Protein AF-A0A924RWJ8-F1 (afdb_monomer_lite)

Radius of gyration: 17.08 Å; chains: 1; bounding box: 46×30×52 Å

Structure (mmCIF, N/CA/C/O backbone):
data_AF-A0A924RWJ8-F1
#
_entry.id   AF-A0A924RWJ8-F1
#
loop_
_atom_site.group_PDB
_atom_site.id
_atom_site.type_symbol
_atom_site.label_atom_id
_atom_site.label_alt_id
_atom_site.label_comp_id
_atom_site.label_asym_id
_atom_site.label_entity_id
_atom_site.label_seq_id
_atom_site.pdbx_PDB_ins_code
_atom_site.Cartn_x
_atom_site.Cartn_y
_atom_site.Cartn_z
_atom_site.occupancy
_atom_site.B_iso_or_equiv
_atom_site.auth_seq_id
_atom_site.auth_comp_id
_atom_site.auth_asym_id
_atom_site.auth_atom_id
_atom_site.pdbx_PDB_model_num
ATOM 1 N N . ILE A 1 1 ? 14.796 11.122 5.499 1.00 34.16 1 ILE A N 1
ATOM 2 C CA . ILE A 1 1 ? 14.063 12.386 5.733 1.00 34.16 1 ILE A CA 1
ATOM 3 C C . ILE A 1 1 ? 12.827 12.023 6.541 1.00 34.16 1 ILE A C 1
ATOM 5 O O . ILE A 1 1 ? 12.018 11.255 6.026 1.00 34.16 1 ILE A O 1
ATOM 9 N N . PRO A 1 2 ? 12.708 12.466 7.799 1.00 38.16 2 PRO A N 1
ATOM 10 C 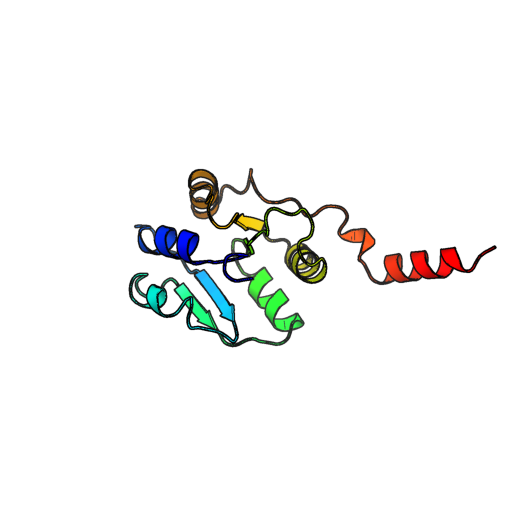CA . PRO A 1 2 ? 11.444 12.377 8.527 1.00 38.16 2 PRO A CA 1
ATOM 11 C C . PRO A 1 2 ? 10.365 13.104 7.707 1.00 38.16 2 PRO A C 1
ATOM 13 O O . PRO A 1 2 ? 10.585 14.249 7.322 1.00 38.16 2 PRO A O 1
ATOM 16 N N . GLY A 1 3 ? 9.259 12.434 7.370 1.00 53.22 3 GLY A N 1
ATOM 17 C CA . GLY A 1 3 ? 8.128 13.039 6.644 1.00 53.22 3 GLY A CA 1
ATOM 18 C C . GLY A 1 3 ? 7.866 12.535 5.217 1.00 53.22 3 GLY A C 1
ATOM 19 O O . GLY A 1 3 ? 6.818 12.844 4.665 1.00 53.22 3 GLY A O 1
ATOM 20 N N . SER A 1 4 ? 8.743 11.723 4.611 1.00 62.06 4 SER A N 1
ATOM 21 C CA . SER A 1 4 ? 8.438 11.053 3.331 1.00 62.06 4 SER A CA 1
ATOM 22 C C . SER A 1 4 ? 7.895 9.640 3.572 1.00 62.06 4 SER A C 1
ATOM 24 O O . SER A 1 4 ? 8.590 8.847 4.208 1.00 62.06 4 SER A O 1
ATOM 26 N N . ARG A 1 5 ? 6.724 9.300 3.011 1.00 77.19 5 ARG A N 1
ATOM 27 C CA . ARG A 1 5 ? 6.033 7.995 3.159 1.00 77.19 5 ARG A CA 1
ATOM 28 C C . ARG A 1 5 ? 5.531 7.668 4.564 1.00 77.19 5 ARG A C 1
ATOM 30 O O . ARG A 1 5 ? 5.504 6.501 4.950 1.00 77.19 5 ARG A O 1
ATOM 37 N N . ASP A 1 6 ? 5.152 8.681 5.329 1.00 86.44 6 ASP A N 1
ATOM 38 C CA . ASP A 1 6 ? 4.511 8.463 6.622 1.00 86.44 6 ASP A CA 1
ATOM 39 C C . ASP A 1 6 ? 3.106 7.860 6.417 1.00 86.44 6 ASP A C 1
ATOM 41 O O . ASP A 1 6 ? 2.303 8.462 5.694 1.00 86.44 6 ASP A O 1
ATOM 45 N N . PRO A 1 7 ? 2.797 6.683 7.000 1.00 90.62 7 PRO A N 1
ATOM 46 C CA . PRO A 1 7 ? 1.507 6.033 6.816 1.00 90.62 7 PRO A CA 1
ATOM 47 C C . PRO A 1 7 ? 0.414 6.572 7.747 1.00 90.62 7 PRO A C 1
ATOM 49 O O . PRO A 1 7 ? -0.750 6.239 7.531 1.00 90.62 7 PRO A O 1
ATOM 52 N N . ARG A 1 8 ? 0.749 7.372 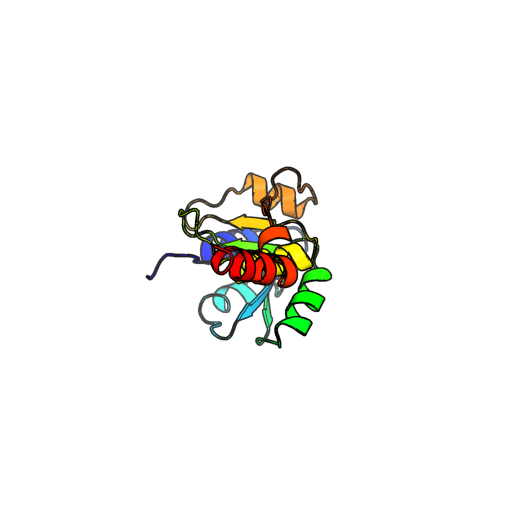8.773 1.00 92.69 8 ARG A N 1
ATOM 53 C CA . ARG A 1 8 ? -0.164 7.712 9.880 1.00 92.69 8 ARG A CA 1
ATOM 54 C C . ARG A 1 8 ? -1.487 8.303 9.412 1.00 92.69 8 ARG A C 1
ATOM 56 O O . ARG A 1 8 ? -2.523 7.856 9.874 1.00 92.69 8 ARG A O 1
ATOM 63 N N . GLU A 1 9 ? -1.463 9.202 8.432 1.00 93.62 9 GLU A N 1
ATOM 64 C CA . GLU A 1 9 ? -2.678 9.822 7.883 1.00 93.62 9 GLU A CA 1
ATOM 65 C C . GLU A 1 9 ? -3.660 8.784 7.304 1.00 93.62 9 GLU A C 1
ATOM 67 O O . GLU A 1 9 ? -4.862 8.834 7.569 1.00 93.62 9 GLU A O 1
ATOM 72 N N . LEU A 1 10 ? -3.148 7.789 6.566 1.00 95.81 10 LEU A N 1
ATOM 73 C CA . LEU A 1 10 ? -3.958 6.676 6.067 1.00 95.81 10 LEU A CA 1
ATOM 74 C C . LEU A 1 10 ? -4.430 5.774 7.214 1.00 95.81 10 LEU A C 1
ATOM 76 O O . LEU A 1 10 ? -5.586 5.361 7.220 1.00 95.81 10 LEU A O 1
ATOM 80 N N . LEU A 1 11 ? -3.559 5.452 8.174 1.00 96.56 11 LEU A N 1
ATOM 81 C CA . LEU A 1 11 ? -3.912 4.586 9.306 1.00 96.56 11 LEU A CA 1
ATOM 82 C C . LEU A 1 11 ? -4.995 5.226 10.190 1.00 96.56 11 LEU A C 1
ATOM 84 O O . LEU A 1 11 ? -5.953 4.552 10.560 1.00 96.56 11 LEU A O 1
ATOM 88 N N . ASP A 1 12 ? -4.897 6.530 10.455 1.00 96.38 12 ASP A N 1
ATOM 89 C CA . ASP A 1 12 ? -5.906 7.326 11.160 1.00 96.38 12 ASP A CA 1
ATOM 90 C C . ASP A 1 12 ? -7.257 7.295 10.442 1.00 96.38 12 ASP A C 1
ATOM 92 O O . ASP A 1 12 ? -8.307 7.168 11.078 1.00 96.38 12 ASP A O 1
ATOM 96 N N . PHE A 1 13 ? -7.242 7.409 9.111 1.00 96.50 13 PHE A N 1
ATOM 97 C CA . PHE A 1 13 ? -8.446 7.292 8.295 1.00 96.50 13 PHE A CA 1
ATOM 98 C C . PHE A 1 13 ? -9.054 5.884 8.376 1.00 96.50 13 PHE A C 1
ATOM 100 O O . PHE A 1 13 ? -10.267 5.749 8.554 1.00 96.50 13 PHE A O 1
ATOM 107 N N . LEU A 1 14 ? -8.222 4.840 8.282 1.00 96.88 14 LEU A N 1
ATOM 108 C CA . LEU A 1 14 ? -8.642 3.438 8.337 1.00 96.88 14 LEU A CA 1
ATOM 109 C C . LEU A 1 14 ? -9.242 3.060 9.698 1.00 96.88 14 LEU A C 1
ATOM 111 O O . LEU A 1 14 ? -10.273 2.395 9.739 1.00 96.88 14 LEU A O 1
ATOM 115 N N . CYS A 1 15 ? -8.677 3.540 10.809 1.00 96.69 15 CYS A N 1
ATOM 116 C CA . CYS A 1 15 ? -9.219 3.309 12.156 1.00 96.69 15 CYS A CA 1
ATOM 117 C C . CYS A 1 15 ? -10.644 3.854 12.354 1.00 96.69 15 CYS A C 1
ATOM 119 O O . CYS A 1 15 ? -11.345 3.411 13.258 1.00 96.69 15 CYS A O 1
ATOM 121 N N . LYS A 1 16 ? -11.080 4.811 11.527 1.00 95.44 16 LYS A N 1
ATOM 122 C CA . LYS A 1 16 ? -12.419 5.419 11.596 1.00 95.44 16 LYS A CA 1
ATOM 123 C C . LYS A 1 16 ? -13.431 4.743 10.670 1.00 95.44 16 LYS A C 1
ATOM 125 O O . LYS A 1 16 ? -14.595 5.138 10.661 1.00 95.44 16 LYS A O 1
ATOM 130 N N . GLN A 1 17 ? -13.012 3.761 9.870 1.00 94.69 17 GLN A N 1
ATOM 131 C CA . GLN A 1 17 ? -13.904 3.113 8.916 1.00 94.69 17 GLN A CA 1
ATOM 132 C C . GLN A 1 17 ? -14.873 2.166 9.638 1.00 94.69 17 GLN A C 1
ATOM 134 O O . GLN A 1 17 ? -14.422 1.260 10.337 1.00 94.69 17 GLN A O 1
ATOM 139 N N . PRO A 1 18 ? -16.199 2.318 9.447 1.00 91.50 18 PRO A N 1
ATOM 140 C CA . PRO A 1 18 ? -17.192 1.459 10.098 1.00 91.50 18 PRO A CA 1
ATOM 141 C C . PRO A 1 18 ? -17.306 0.074 9.443 1.00 91.50 18 PRO A C 1
ATOM 143 O O . PRO A 1 18 ? -17.902 -0.840 10.008 1.00 91.50 18 PRO A O 1
ATOM 146 N N . ARG A 1 19 ? -16.776 -0.074 8.225 1.00 91.31 19 ARG A N 1
ATOM 147 C CA . ARG A 1 19 ? -16.829 -1.308 7.439 1.00 91.31 19 ARG A CA 1
ATOM 148 C C . ARG A 1 19 ? -15.681 -2.254 7.817 1.00 91.31 19 ARG A C 1
ATOM 150 O O . ARG A 1 19 ? -14.598 -1.761 8.126 1.00 91.31 19 ARG A O 1
ATOM 157 N N . PRO A 1 20 ? -15.872 -3.580 7.713 1.00 94.69 20 PRO A N 1
ATOM 158 C CA . PRO A 1 20 ? -14.785 -4.531 7.883 1.00 94.69 20 PRO A CA 1
ATOM 159 C C . PRO A 1 20 ? -13.765 -4.414 6.740 1.00 94.69 20 PRO A C 1
ATOM 161 O O . PRO A 1 20 ? -14.133 -4.366 5.567 1.00 94.69 20 PRO A O 1
ATOM 164 N N . PHE A 1 21 ? -12.482 -4.405 7.078 1.00 96.31 21 PHE A N 1
ATOM 165 C CA . PHE A 1 21 ? -11.356 -4.457 6.152 1.00 96.31 21 PHE A CA 1
ATOM 166 C C . PHE A 1 21 ? -10.187 -5.224 6.777 1.00 96.31 21 PHE A C 1
ATOM 168 O O . PHE A 1 21 ? -10.180 -5.542 7.967 1.00 96.31 21 PHE A O 1
ATOM 175 N N . LYS A 1 22 ? -9.168 -5.509 5.964 1.00 97.56 22 LYS A N 1
ATOM 176 C CA . LYS A 1 22 ? -7.891 -6.026 6.448 1.00 97.56 22 LYS A CA 1
ATOM 177 C C . LYS A 1 22 ? -6.740 -5.309 5.755 1.00 97.56 22 LYS A C 1
ATOM 179 O O . LYS A 1 22 ? -6.580 -5.424 4.544 1.00 97.56 22 LYS A O 1
ATOM 184 N N . PHE A 1 23 ? -5.937 -4.575 6.518 1.00 97.88 23 PHE A N 1
ATOM 185 C CA . PHE A 1 23 ? -4.771 -3.859 6.019 1.00 97.88 23 PHE A CA 1
ATOM 186 C C . PHE A 1 23 ? -3.490 -4.493 6.554 1.00 97.88 23 PHE A C 1
ATOM 188 O O . PHE A 1 23 ? -3.175 -4.389 7.736 1.00 97.88 23 PHE A O 1
ATOM 195 N N . ILE A 1 24 ? -2.766 -5.187 5.678 1.00 98.06 24 ILE A N 1
ATOM 196 C CA . ILE A 1 24 ? -1.583 -5.971 6.041 1.00 98.06 24 ILE A CA 1
ATOM 197 C C . ILE A 1 24 ? -0.325 -5.191 5.665 1.00 98.06 24 ILE A C 1
ATOM 199 O O . ILE A 1 24 ? -0.136 -4.835 4.502 1.00 98.06 24 ILE A O 1
ATOM 203 N N . ILE A 1 25 ? 0.563 -4.977 6.635 1.00 96.25 25 ILE A N 1
ATOM 204 C CA . ILE A 1 25 ? 1.828 -4.264 6.447 1.00 96.25 25 ILE A CA 1
ATOM 205 C C . ILE A 1 25 ? 2.994 -5.205 6.744 1.00 96.25 25 ILE A C 1
ATOM 207 O O . ILE A 1 25 ? 3.164 -5.666 7.869 1.00 96.25 25 ILE A O 1
ATOM 211 N N . TYR A 1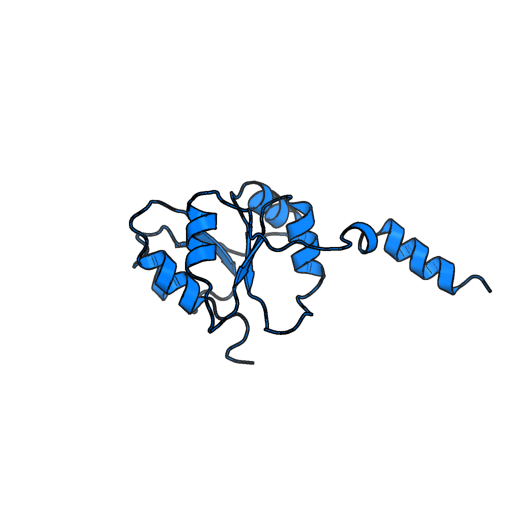 26 ? 3.829 -5.448 5.733 1.00 95.56 26 TYR A N 1
ATOM 212 C CA . TYR A 1 26 ? 5.101 -6.155 5.883 1.00 95.56 26 TYR A CA 1
ATOM 213 C C . TYR A 1 26 ? 6.210 -5.143 6.184 1.00 95.56 26 TYR A C 1
ATOM 215 O O . TYR A 1 26 ? 6.573 -4.349 5.312 1.00 95.56 26 TYR A O 1
ATOM 223 N N . THR A 1 27 ? 6.737 -5.145 7.408 1.00 92.75 27 THR A N 1
ATOM 224 C CA . THR A 1 27 ? 7.790 -4.210 7.835 1.00 92.75 27 THR A CA 1
ATOM 225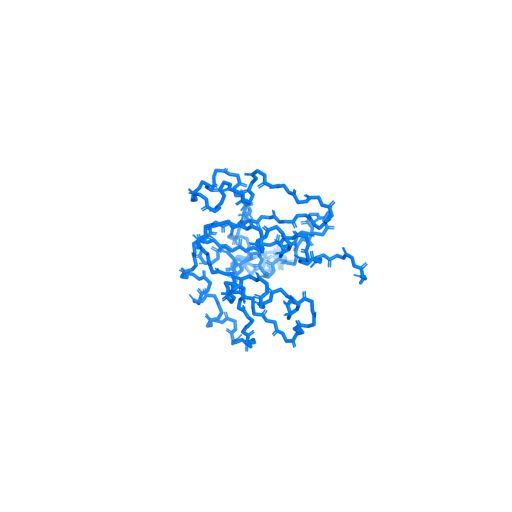 C C . THR A 1 27 ? 8.656 -4.810 8.942 1.00 92.75 27 THR A C 1
ATOM 227 O O . THR A 1 27 ? 8.185 -5.617 9.739 1.00 92.75 27 THR A O 1
ATOM 230 N N . ALA A 1 28 ? 9.930 -4.414 8.982 1.00 91.94 28 ALA A N 1
ATOM 231 C CA . ALA A 1 28 ? 10.827 -4.705 10.101 1.00 91.94 28 ALA A CA 1
ATOM 232 C C . ALA A 1 28 ? 10.731 -3.638 11.207 1.00 91.94 28 ALA A C 1
ATOM 234 O O . ALA A 1 28 ? 11.014 -3.934 12.361 1.00 91.94 28 ALA A O 1
ATOM 235 N N . ASP A 1 29 ? 10.331 -2.412 10.849 1.00 91.56 29 ASP A N 1
ATOM 236 C CA . ASP A 1 29 ? 10.086 -1.313 11.785 1.00 91.56 29 ASP A CA 1
ATOM 237 C C . ASP A 1 29 ? 8.579 -1.166 12.003 1.00 91.56 29 ASP A C 1
ATOM 239 O O . ASP A 1 29 ? 7.827 -0.846 11.075 1.00 91.56 29 ASP A O 1
ATOM 243 N N . THR A 1 30 ? 8.144 -1.456 13.222 1.00 93.69 30 THR A N 1
ATOM 244 C CA . THR A 1 30 ? 6.739 -1.554 13.617 1.00 93.69 30 THR A CA 1
ATOM 245 C C . THR A 1 30 ? 6.245 -0.305 14.344 1.00 93.69 30 THR A C 1
ATOM 247 O O . THR A 1 30 ? 5.033 -0.110 14.456 1.00 93.69 30 THR A O 1
ATOM 250 N N . ALA A 1 31 ? 7.149 0.587 14.768 1.00 94.00 31 ALA A N 1
ATOM 251 C CA . ALA A 1 31 ? 6.845 1.681 15.690 1.00 94.00 31 ALA A CA 1
ATOM 252 C C . ALA A 1 31 ? 5.784 2.656 15.150 1.00 94.00 31 ALA A C 1
ATOM 254 O O . ALA A 1 31 ? 4.984 3.200 15.908 1.00 94.00 31 ALA A O 1
ATOM 255 N N . LEU A 1 32 ? 5.743 2.855 13.828 1.00 91.06 32 LEU A N 1
ATOM 256 C CA . LEU A 1 32 ? 4.765 3.735 13.175 1.00 91.06 32 LEU A CA 1
ATOM 257 C C . LEU A 1 32 ? 3.371 3.112 13.019 1.00 91.06 32 LEU A C 1
ATOM 259 O O . LEU A 1 32 ? 2.421 3.834 12.730 1.00 91.06 32 LEU A O 1
ATOM 263 N N . VAL A 1 33 ? 3.241 1.793 13.170 1.00 94.19 33 VAL A N 1
ATOM 264 C CA . VAL A 1 33 ? 2.005 1.048 12.874 1.00 94.19 33 VAL A CA 1
ATOM 265 C C . VAL A 1 33 ? 1.384 0.463 14.139 1.00 94.19 33 VAL A C 1
ATOM 267 O O . VAL A 1 33 ? 0.161 0.437 14.259 1.00 94.19 33 VAL A O 1
ATOM 270 N N . GLU A 1 34 ? 2.200 0.038 15.107 1.00 96.00 34 GLU A N 1
ATOM 271 C CA . GLU A 1 34 ? 1.749 -0.537 16.382 1.00 96.00 34 GLU A CA 1
ATOM 272 C C . GLU A 1 34 ? 0.656 0.275 17.095 1.00 96.00 34 GLU A C 1
ATOM 274 O O . GLU A 1 34 ? -0.324 -0.340 17.533 1.00 96.00 34 GLU A O 1
ATOM 279 N N . PRO A 1 35 ? 0.725 1.625 17.155 1.00 96.94 35 PRO A N 1
ATOM 280 C CA . PRO A 1 35 ? -0.320 2.427 17.788 1.00 96.94 35 PRO A CA 1
ATOM 281 C C . PRO A 1 35 ? -1.712 2.267 17.156 1.00 96.94 35 PRO A C 1
ATOM 283 O O . PRO A 1 35 ? -2.704 2.571 17.810 1.00 96.94 35 PRO A O 1
ATOM 286 N N . PHE A 1 36 ? -1.806 1.770 15.918 1.00 97.31 36 PHE A N 1
ATOM 287 C CA . PHE A 1 36 ? -3.043 1.665 15.135 1.00 97.31 36 PHE A CA 1
ATOM 288 C C . PHE A 1 36 ? -3.648 0.250 15.107 1.00 97.31 36 PHE A C 1
ATOM 290 O O . PHE A 1 36 ? -4.809 0.078 14.727 1.00 97.31 36 PHE A O 1
ATOM 297 N N . VAL A 1 37 ? -2.918 -0.775 15.561 1.00 96.44 37 VAL A N 1
ATOM 298 C CA . VAL A 1 37 ? -3.394 -2.174 15.545 1.00 96.44 37 VAL A CA 1
ATOM 299 C C . VAL A 1 37 ? -4.620 -2.357 16.447 1.00 96.44 37 VAL A C 1
ATOM 301 O O . VAL A 1 37 ? -5.669 -2.808 15.988 1.00 96.44 37 VAL A O 1
ATOM 304 N N . LYS A 1 38 ? -4.534 -1.947 17.721 1.00 94.94 38 LYS A N 1
ATOM 305 C CA . LYS A 1 38 ? -5.670 -2.052 18.657 1.00 94.94 38 LYS A CA 1
ATOM 306 C C . LYS A 1 38 ? -6.837 -1.122 18.280 1.00 94.94 38 LYS A C 1
ATOM 308 O O . LYS A 1 38 ? -7.961 -1.620 18.243 1.00 94.94 38 LYS A O 1
ATOM 313 N N . PRO A 1 39 ? -6.622 0.174 17.960 1.00 95.25 39 PRO A N 1
ATOM 314 C CA . PRO A 1 39 ? -7.715 1.070 17.565 1.00 95.25 39 PRO A CA 1
ATOM 315 C C . PRO A 1 39 ? -8.484 0.628 16.319 1.00 95.25 39 PRO A C 1
ATOM 317 O O . PRO A 1 39 ? -9.679 0.880 16.230 1.00 95.25 39 PRO A O 1
ATOM 320 N N . SER A 1 40 ? -7.839 -0.075 15.385 1.00 94.69 40 SER A N 1
ATOM 321 C CA . SER A 1 40 ? -8.517 -0.636 14.209 1.00 94.69 40 SER A CA 1
ATOM 322 C C . SER A 1 40 ? -9.282 -1.934 14.488 1.00 94.69 40 SER A C 1
ATOM 324 O O . SER A 1 40 ? -9.758 -2.565 13.546 1.00 94.69 40 SER A O 1
ATOM 326 N N . ASN A 1 41 ? -9.399 -2.366 15.750 1.00 94.44 41 ASN A N 1
ATOM 327 C CA . ASN A 1 41 ? -9.948 -3.671 16.130 1.00 94.44 41 ASN A CA 1
ATOM 328 C C . ASN A 1 41 ? -9.219 -4.839 15.429 1.00 94.44 41 ASN A C 1
ATOM 330 O O . ASN A 1 41 ? -9.843 -5.783 14.949 1.00 94.44 41 ASN A O 1
ATOM 334 N N . ASN A 1 42 ? -7.885 -4.751 15.339 1.00 93.56 42 ASN A N 1
ATOM 335 C CA . ASN A 1 42 ? -7.004 -5.711 14.658 1.00 93.56 42 ASN A CA 1
ATOM 336 C C . ASN A 1 42 ? -7.250 -5.866 13.144 1.00 93.56 42 ASN A C 1
ATOM 338 O O . ASN A 1 42 ? -6.825 -6.853 12.544 1.00 93.56 42 ASN A O 1
ATOM 342 N N . GLN A 1 43 ? -7.907 -4.894 12.507 1.00 96.94 43 GLN A N 1
ATOM 343 C CA . GLN A 1 43 ? -8.031 -4.850 11.047 1.00 96.94 43 GLN A CA 1
ATOM 344 C C . GLN A 1 43 ? -6.719 -4.421 10.378 1.00 96.94 43 GLN A C 1
ATOM 346 O O . GLN A 1 43 ? -6.460 -4.805 9.239 1.00 96.94 43 GLN A O 1
ATOM 351 N N . ILE A 1 44 ? -5.868 -3.665 11.079 1.00 98.12 44 ILE A N 1
ATOM 352 C CA . ILE A 1 44 ? -4.485 -3.389 10.677 1.00 98.12 44 ILE A CA 1
ATOM 353 C C . ILE A 1 44 ? -3.579 -4.469 11.284 1.00 98.12 44 ILE A C 1
ATOM 355 O O . ILE A 1 44 ? -3.503 -4.606 12.503 1.00 98.12 44 ILE A O 1
ATOM 359 N N . GLU A 1 45 ? -2.878 -5.222 10.435 1.00 97.19 45 GLU A N 1
ATOM 360 C CA . GLU A 1 45 ? -2.010 -6.339 10.822 1.00 97.19 45 GLU A CA 1
ATOM 361 C C . GLU A 1 45 ? -0.565 -6.073 10.389 1.00 97.19 45 GLU A C 1
ATOM 363 O O . GLU A 1 45 ? -0.287 -5.807 9.218 1.00 97.19 45 GLU A O 1
ATOM 368 N N . ILE A 1 46 ? 0.370 -6.196 11.330 1.00 97.44 46 ILE A N 1
ATOM 369 C CA . ILE A 1 46 ? 1.806 -6.136 11.056 1.00 97.44 46 ILE A CA 1
ATOM 370 C C . ILE A 1 46 ? 2.318 -7.558 10.838 1.00 97.44 46 ILE A C 1
ATOM 372 O O . ILE A 1 46 ? 2.066 -8.448 11.650 1.00 97.44 46 ILE A O 1
ATOM 376 N N . ARG A 1 47 ? 3.066 -7.771 9.756 1.00 97.38 47 ARG A N 1
ATOM 377 C CA . ARG A 1 47 ? 3.736 -9.037 9.446 1.00 97.38 47 ARG A CA 1
ATOM 378 C C . ARG A 1 47 ? 5.235 -8.839 9.300 1.00 97.38 47 ARG A C 1
ATOM 380 O O . ARG A 1 47 ? 5.695 -7.822 8.781 1.00 97.38 47 ARG A O 1
ATOM 387 N N . ALA A 1 48 ? 5.988 -9.859 9.701 1.00 96.00 48 ALA A N 1
ATOM 388 C CA . ALA A 1 48 ? 7.420 -9.917 9.454 1.00 96.00 48 ALA A CA 1
ATOM 389 C C . ALA A 1 48 ? 7.711 -9.957 7.947 1.00 96.00 48 ALA A C 1
ATOM 391 O O . ALA A 1 48 ? 6.961 -10.556 7.172 1.00 96.00 48 ALA A O 1
ATOM 392 N N . CYS A 1 49 ? 8.817 -9.340 7.534 1.00 94.88 49 CYS A N 1
ATOM 393 C CA . CYS A 1 49 ? 9.280 -9.398 6.152 1.00 94.88 49 CYS A CA 1
ATOM 394 C C . CYS A 1 49 ? 9.529 -10.848 5.711 1.00 94.88 49 CYS A C 1
ATOM 396 O O . CYS A 1 49 ? 10.152 -11.630 6.427 1.00 94.88 49 CYS A O 1
ATOM 398 N N . ILE A 1 50 ? 9.085 -11.172 4.498 1.00 96.75 50 ILE A N 1
ATOM 399 C CA . ILE A 1 50 ? 9.268 -12.479 3.855 1.00 96.75 50 ILE A CA 1
ATOM 400 C C . ILE A 1 50 ? 10.058 -12.318 2.547 1.00 96.75 50 ILE A C 1
ATOM 402 O O . ILE A 1 50 ? 10.182 -11.193 2.045 1.00 96.75 50 ILE A O 1
ATOM 406 N N . PRO A 1 51 ? 10.607 -13.405 1.971 1.00 97.00 51 PRO A N 1
ATOM 407 C CA . PRO A 1 51 ? 11.318 -13.338 0.700 1.00 97.00 51 PRO A CA 1
ATOM 408 C C . PRO A 1 51 ? 10.477 -12.686 -0.404 1.00 97.00 51 PRO A C 1
ATOM 410 O O . PRO A 1 51 ? 9.268 -12.890 -0.487 1.00 97.00 51 PRO A O 1
ATOM 413 N N . ARG A 1 52 ? 11.121 -11.927 -1.300 1.00 94.50 52 ARG A N 1
ATOM 414 C CA . ARG A 1 52 ? 10.442 -11.136 -2.349 1.00 94.50 52 ARG A CA 1
ATOM 415 C C . ARG A 1 52 ? 9.439 -11.948 -3.173 1.00 94.50 52 ARG A C 1
ATOM 417 O O . ARG A 1 52 ? 8.356 -11.453 -3.458 1.00 94.50 52 ARG A O 1
ATOM 424 N N . LYS A 1 53 ? 9.792 -13.177 -3.564 1.00 95.19 53 LYS A N 1
ATOM 425 C CA . LYS A 1 53 ? 8.910 -14.056 -4.349 1.00 95.19 53 LYS A CA 1
ATOM 426 C C . LYS A 1 53 ? 7.623 -14.379 -3.585 1.00 95.19 53 LYS A C 1
ATOM 428 O O . LYS A 1 53 ? 6.540 -14.283 -4.156 1.00 95.19 53 LYS A O 1
ATOM 433 N N . ASP A 1 54 ? 7.756 -14.702 -2.304 1.00 97.56 54 ASP A N 1
ATOM 434 C CA . ASP A 1 54 ? 6.632 -15.036 -1.432 1.00 97.56 54 ASP A CA 1
ATOM 435 C C . ASP A 1 54 ? 5.796 -13.788 -1.144 1.00 97.56 54 ASP A C 1
ATOM 437 O O . ASP A 1 54 ? 4.573 -13.840 -1.199 1.00 97.56 54 ASP A O 1
ATOM 441 N N . LEU A 1 55 ? 6.442 -12.631 -0.955 1.00 96.56 55 LEU A N 1
ATOM 442 C CA . LEU A 1 55 ? 5.754 -11.351 -0.812 1.00 96.56 55 LEU A CA 1
ATOM 443 C C . LEU A 1 55 ? 4.911 -11.022 -2.044 1.00 96.56 55 LEU A C 1
ATOM 445 O O . LEU A 1 55 ? 3.738 -10.704 -1.900 1.00 96.56 55 LEU A O 1
ATOM 449 N N . ILE A 1 56 ? 5.469 -11.122 -3.252 1.00 96.06 56 ILE A N 1
ATOM 450 C CA . ILE A 1 56 ? 4.717 -10.880 -4.494 1.00 96.06 56 ILE A CA 1
ATOM 451 C C . ILE A 1 56 ? 3.533 -11.849 -4.598 1.00 96.06 56 ILE A C 1
ATOM 453 O O . ILE A 1 56 ? 2.441 -11.437 -4.989 1.00 96.06 56 ILE A O 1
ATOM 457 N N . PHE A 1 57 ? 3.721 -13.116 -4.219 1.00 97.31 57 PHE A N 1
ATOM 458 C CA . PHE A 1 57 ? 2.637 -14.094 -4.195 1.00 97.31 57 PHE A CA 1
ATOM 459 C C . PHE A 1 57 ? 1.537 -13.715 -3.195 1.00 97.31 57 PHE A C 1
ATOM 461 O O . PHE A 1 57 ? 0.366 -13.715 -3.569 1.00 97.31 57 PHE A O 1
ATOM 468 N N . GLU A 1 58 ? 1.876 -13.321 -1.967 1.00 97.94 58 GLU A N 1
ATOM 469 C CA . GLU A 1 58 ? 0.897 -12.841 -0.984 1.00 97.94 58 GLU A CA 1
ATOM 470 C C . GLU A 1 58 ? 0.184 -11.570 -1.461 1.00 97.94 58 GLU A C 1
ATOM 472 O O . GLU A 1 58 ? -1.043 -11.503 -1.433 1.00 97.94 58 GLU A O 1
ATOM 477 N N . LEU A 1 59 ? 0.920 -10.587 -1.986 1.00 96.81 59 LEU A N 1
ATOM 478 C CA . LEU A 1 59 ? 0.344 -9.354 -2.526 1.00 96.81 59 LEU A CA 1
ATOM 479 C C . LEU A 1 59 ? -0.595 -9.620 -3.712 1.00 96.81 59 LEU A C 1
ATOM 481 O O . LEU A 1 59 ? -1.579 -8.906 -3.885 1.00 96.81 59 LEU A O 1
ATOM 485 N N . SER A 1 60 ? -0.343 -10.667 -4.505 1.00 97.00 60 SER A N 1
ATOM 486 C CA . SER A 1 60 ? -1.228 -11.074 -5.604 1.00 97.00 60 SER A CA 1
ATOM 487 C C . SER A 1 60 ? -2.587 -11.606 -5.142 1.00 97.00 60 SER A C 1
ATOM 489 O O . SER A 1 60 ? -3.476 -11.759 -5.976 1.00 97.00 60 SER A O 1
ATOM 491 N N . LYS A 1 61 ? -2.779 -11.867 -3.844 1.00 97.31 61 LYS A N 1
ATOM 492 C CA . LYS A 1 61 ? -4.057 -12.302 -3.258 1.00 97.31 61 LYS A CA 1
ATOM 493 C C . LYS A 1 61 ? -4.890 -11.143 -2.707 1.00 97.31 61 LYS A C 1
ATOM 495 O O . LYS A 1 61 ? -6.040 -11.361 -2.350 1.00 97.31 61 LYS A O 1
ATOM 500 N N . MET A 1 62 ? -4.308 -9.949 -2.606 1.00 97.62 62 MET A N 1
ATOM 501 C CA . MET A 1 62 ? -4.970 -8.771 -2.046 1.00 97.62 62 MET A CA 1
ATOM 502 C C . MET A 1 62 ? -5.946 -8.159 -3.052 1.00 97.62 62 MET A C 1
ATOM 504 O O . MET A 1 62 ? -5.754 -8.292 -4.263 1.00 97.62 62 MET A O 1
ATOM 508 N N . ASP A 1 63 ? -6.943 -7.428 -2.554 1.00 98.06 63 ASP A N 1
ATOM 509 C CA . ASP A 1 63 ? -7.871 -6.671 -3.402 1.00 98.06 63 ASP A CA 1
ATOM 510 C C . ASP A 1 63 ? -7.143 -5.548 -4.155 1.00 98.06 63 ASP A C 1
ATOM 512 O O . ASP A 1 63 ? -7.343 -5.353 -5.353 1.00 98.06 63 ASP A O 1
ATOM 516 N N . PHE A 1 64 ? -6.235 -4.851 -3.466 1.00 97.88 64 PHE A N 1
ATOM 517 C CA . PHE A 1 64 ? -5.351 -3.826 -4.018 1.00 97.88 64 PHE A CA 1
ATOM 518 C C . PHE A 1 64 ? -4.076 -3.689 -3.172 1.00 97.88 64 PHE A C 1
ATOM 520 O O . PHE A 1 64 ? -3.991 -4.202 -2.055 1.00 97.88 64 PHE A O 1
ATOM 527 N N . VAL A 1 65 ? -3.071 -2.987 -3.699 1.00 97.06 65 VAL A N 1
ATOM 528 C CA . VAL A 1 65 ? -1.818 -2.672 -2.992 1.00 97.06 65 VAL A CA 1
ATOM 529 C C . VAL A 1 65 ? -1.664 -1.166 -2.791 1.00 97.06 65 VAL A C 1
ATOM 531 O O . VAL A 1 65 ? -2.153 -0.371 -3.592 1.00 97.06 65 VAL A O 1
ATOM 534 N N . VAL A 1 66 ? -0.967 -0.763 -1.727 1.00 94.94 66 VAL A N 1
ATOM 535 C CA . VAL A 1 66 ? -0.772 0.651 -1.370 1.00 94.94 66 VAL A CA 1
ATOM 536 C C . VAL A 1 66 ? 0.663 1.085 -1.662 1.00 94.94 66 VAL A C 1
ATOM 538 O O . VAL A 1 66 ? 1.631 0.415 -1.288 1.00 94.94 66 VAL A O 1
ATOM 541 N N . ASN A 1 67 ? 0.806 2.223 -2.333 1.00 91.44 67 ASN A N 1
ATOM 542 C CA . ASN A 1 67 ? 2.076 2.860 -2.644 1.00 91.44 67 ASN A CA 1
ATOM 543 C C . ASN A 1 67 ? 2.118 4.276 -2.063 1.00 91.44 67 ASN A C 1
ATOM 545 O O . ASN A 1 67 ? 1.464 5.177 -2.580 1.00 91.44 67 ASN A O 1
ATOM 549 N N . PHE A 1 68 ? 2.942 4.492 -1.042 1.00 88.25 68 PHE A N 1
ATOM 550 C CA . PHE A 1 68 ? 3.209 5.837 -0.536 1.00 88.25 68 PHE A CA 1
ATOM 551 C C . PHE A 1 68 ? 4.158 6.578 -1.485 1.00 88.25 68 PHE A C 1
ATOM 553 O O . PHE A 1 68 ? 5.294 6.139 -1.711 1.00 88.25 68 PHE A O 1
ATOM 560 N N . THR A 1 69 ? 3.690 7.681 -2.065 1.00 79.12 69 THR A N 1
ATOM 561 C CA . THR A 1 69 ? 4.478 8.514 -2.977 1.00 79.12 69 THR A CA 1
ATOM 562 C C . THR A 1 69 ? 5.354 9.496 -2.191 1.00 79.12 69 THR A C 1
ATOM 564 O O . THR A 1 69 ? 5.165 9.724 -0.996 1.00 79.12 69 THR A O 1
ATOM 567 N N . ASN A 1 70 ? 6.354 10.067 -2.865 1.00 68.19 70 ASN A N 1
ATOM 568 C CA . ASN A 1 70 ? 7.274 11.041 -2.270 1.00 68.19 70 ASN A CA 1
ATOM 569 C C . ASN A 1 70 ? 7.042 12.467 -2.794 1.00 68.19 70 ASN A C 1
ATOM 571 O O . ASN A 1 70 ? 7.957 13.283 -2.715 1.00 68.19 70 ASN A O 1
ATOM 575 N N . GLY A 1 71 ? 5.908 12.744 -3.449 1.00 58.25 71 GLY A N 1
ATOM 576 C CA . GLY A 1 71 ? 5.698 14.003 -4.183 1.00 58.25 71 GLY A CA 1
ATOM 577 C C . GLY A 1 71 ? 6.640 14.209 -5.385 1.00 58.25 71 GLY A C 1
ATOM 578 O O . GLY A 1 71 ? 6.531 15.196 -6.102 1.00 58.25 71 GLY A O 1
ATOM 579 N N . THR A 1 72 ? 7.556 13.271 -5.642 1.00 54.00 72 THR A N 1
ATOM 580 C CA . THR A 1 72 ? 8.422 13.226 -6.821 1.00 54.00 72 THR A CA 1
ATOM 581 C C . THR A 1 72 ? 8.054 12.016 -7.673 1.00 54.00 72 THR A C 1
ATOM 583 O O . THR A 1 72 ? 7.675 10.963 -7.156 1.00 54.00 72 THR A O 1
ATOM 586 N N . ALA A 1 73 ? 8.206 12.137 -8.995 1.00 52.50 73 ALA A N 1
ATOM 587 C CA . ALA A 1 73 ? 7.930 11.061 -9.954 1.00 52.50 73 ALA A CA 1
ATOM 588 C C . ALA A 1 73 ? 8.807 9.802 -9.757 1.00 52.50 73 ALA A C 1
ATOM 590 O O . ALA A 1 73 ? 8.601 8.789 -10.425 1.00 52.50 73 ALA A O 1
ATOM 591 N N . LEU A 1 74 ? 9.792 9.851 -8.853 1.00 51.12 74 LEU A N 1
ATOM 592 C CA . LEU A 1 74 ? 10.769 8.795 -8.626 1.00 51.12 74 LEU A CA 1
ATOM 593 C C . LEU A 1 74 ? 10.377 7.925 -7.419 1.00 51.12 74 LEU A C 1
ATOM 595 O O . LEU A 1 74 ? 10.989 7.952 -6.350 1.00 51.12 74 LEU A O 1
ATOM 599 N N . VAL A 1 75 ? 9.345 7.101 -7.591 1.00 58.28 75 VAL A N 1
ATOM 600 C CA . VAL A 1 75 ? 9.190 5.905 -6.748 1.00 58.28 75 VAL A CA 1
ATOM 601 C C . VAL A 1 75 ? 10.285 4.917 -7.152 1.00 58.28 75 VAL A C 1
ATOM 603 O O . VAL A 1 75 ? 10.596 4.791 -8.336 1.00 58.28 75 VAL A O 1
ATOM 606 N N . THR A 1 76 ? 10.892 4.218 -6.186 1.00 61.59 76 THR A N 1
ATOM 607 C CA . THR A 1 76 ? 11.929 3.222 -6.487 1.00 61.59 76 THR A CA 1
ATOM 608 C C . THR A 1 76 ? 11.364 2.204 -7.487 1.00 61.59 76 THR A C 1
ATOM 610 O O . THR A 1 76 ? 10.399 1.513 -7.138 1.00 61.59 76 THR A O 1
ATOM 613 N N . PRO A 1 77 ? 11.942 2.083 -8.700 1.00 67.81 77 PRO A N 1
ATOM 614 C CA . PRO A 1 77 ? 11.350 1.299 -9.784 1.00 67.81 77 PRO A CA 1
ATOM 615 C C . PRO A 1 77 ? 11.044 -0.144 -9.380 1.00 67.81 77 PRO A C 1
ATOM 617 O O . PRO A 1 77 ? 10.017 -0.688 -9.765 1.00 67.81 77 PRO A O 1
ATOM 620 N N . SER A 1 78 ? 11.887 -0.738 -8.532 1.00 74.56 78 SER A N 1
ATOM 621 C CA . SER A 1 78 ? 11.774 -2.127 -8.081 1.00 74.56 78 SER A CA 1
ATOM 622 C C . SER A 1 78 ? 10.437 -2.444 -7.398 1.00 74.56 78 SER A C 1
ATOM 624 O O . SER A 1 78 ? 9.846 -3.474 -7.703 1.00 74.56 78 SER A O 1
ATOM 626 N N . LYS A 1 79 ? 9.920 -1.554 -6.533 1.00 79.69 79 LYS A N 1
ATOM 627 C CA . LYS A 1 79 ? 8.624 -1.766 -5.856 1.00 79.69 79 LYS A CA 1
ATOM 628 C C . LYS A 1 79 ? 7.448 -1.659 -6.825 1.00 79.69 79 LYS A C 1
ATOM 630 O O . LYS A 1 79 ? 6.517 -2.451 -6.745 1.00 79.69 79 LYS A O 1
ATOM 635 N N . LEU A 1 80 ? 7.500 -0.705 -7.757 1.00 84.50 80 LEU A N 1
ATOM 636 C CA . LEU A 1 80 ? 6.461 -0.572 -8.780 1.00 84.50 80 LEU A CA 1
ATOM 637 C C . LEU A 1 80 ? 6.462 -1.763 -9.737 1.00 84.50 80 LEU A C 1
ATOM 639 O O . LEU A 1 80 ? 5.398 -2.236 -10.108 1.00 84.50 80 LEU A O 1
ATOM 643 N N . ILE A 1 81 ? 7.632 -2.288 -10.102 1.00 86.69 81 ILE A N 1
ATOM 644 C CA . ILE A 1 81 ? 7.722 -3.517 -10.898 1.00 86.69 81 ILE A CA 1
ATOM 645 C C . ILE A 1 81 ? 7.080 -4.684 -10.140 1.00 86.69 81 ILE A C 1
ATOM 647 O O . ILE A 1 81 ? 6.294 -5.419 -10.730 1.00 86.69 81 ILE A O 1
ATOM 651 N N . ASP A 1 82 ? 7.350 -4.823 -8.839 1.00 90.75 82 ASP A N 1
ATOM 652 C CA . ASP A 1 82 ? 6.728 -5.863 -8.013 1.00 90.75 82 ASP A CA 1
ATOM 653 C C . ASP A 1 82 ? 5.202 -5.736 -7.999 1.00 90.75 82 ASP A C 1
ATOM 655 O O . ASP A 1 82 ? 4.510 -6.718 -8.247 1.00 90.75 82 ASP A O 1
ATOM 659 N N . TYR A 1 83 ? 4.665 -4.528 -7.816 1.00 92.31 83 TYR A N 1
ATOM 660 C CA . TYR A 1 83 ? 3.220 -4.280 -7.878 1.00 92.31 83 TYR A CA 1
ATOM 661 C C . TYR A 1 83 ? 2.635 -4.521 -9.274 1.00 92.31 83 TYR A C 1
ATOM 663 O O . TYR A 1 83 ? 1.530 -5.037 -9.401 1.00 92.31 83 TYR A O 1
ATOM 671 N N . ALA A 1 84 ? 3.376 -4.227 -10.341 1.00 89.88 84 ALA A N 1
ATOM 672 C CA . ALA A 1 84 ? 2.933 -4.565 -11.687 1.00 89.88 84 ALA A CA 1
ATOM 673 C C . ALA A 1 84 ? 2.833 -6.085 -11.898 1.00 89.88 84 ALA A C 1
ATOM 675 O O . ALA A 1 84 ? 1.929 -6.552 -12.591 1.00 89.88 84 ALA A O 1
ATOM 676 N N . ILE A 1 85 ? 3.731 -6.867 -11.286 1.00 91.25 85 ILE A N 1
ATOM 677 C CA . ILE A 1 85 ? 3.714 -8.334 -11.364 1.00 91.25 85 ILE A CA 1
ATOM 678 C C . ILE A 1 85 ? 2.485 -8.915 -10.650 1.00 91.25 85 ILE A C 1
ATOM 680 O O . ILE A 1 85 ? 1.932 -9.907 -11.127 1.00 91.25 85 ILE A O 1
ATOM 684 N N . THR A 1 86 ? 2.016 -8.304 -9.554 1.00 94.38 86 THR A N 1
ATOM 685 C CA . THR A 1 86 ? 0.838 -8.803 -8.815 1.00 94.38 86 THR A CA 1
ATOM 686 C C . THR A 1 86 ? -0.466 -8.663 -9.598 1.00 94.38 86 THR A C 1
ATOM 688 O O . THR A 1 86 ? -1.434 -9.351 -9.274 1.00 94.38 86 THR A O 1
ATOM 691 N N . LYS A 1 87 ? -0.503 -7.789 -10.619 1.00 93.12 87 LYS A N 1
ATOM 692 C CA . LYS A 1 87 ? -1.706 -7.423 -11.390 1.00 93.12 87 LYS A CA 1
ATOM 693 C C . LYS A 1 87 ? -2.852 -6.902 -10.515 1.00 93.12 87 LYS A C 1
ATOM 695 O O . LYS A 1 87 ? -4.019 -7.041 -10.881 1.00 93.12 87 LYS A O 1
ATOM 700 N N . ARG A 1 88 ? -2.530 -6.318 -9.358 1.00 96.50 88 ARG A N 1
ATOM 701 C CA . ARG A 1 88 ? -3.517 -5.704 -8.466 1.00 96.50 88 ARG A CA 1
ATOM 702 C C . ARG A 1 88 ? -3.586 -4.195 -8.663 1.00 96.50 88 ARG A C 1
ATOM 704 O O . ARG A 1 88 ? -2.555 -3.587 -8.960 1.00 96.50 88 ARG A O 1
ATOM 711 N N . PRO A 1 89 ? -4.775 -3.589 -8.490 1.00 97.62 89 PRO A N 1
ATOM 712 C CA . PRO A 1 89 ? -4.909 -2.143 -8.449 1.00 97.62 89 PRO A CA 1
ATOM 713 C C . PRO A 1 89 ? -3.939 -1.527 -7.445 1.00 97.62 89 PRO A C 1
ATOM 715 O O . PRO A 1 89 ? -3.701 -2.083 -6.370 1.00 97.62 89 PRO A O 1
ATOM 718 N N . VAL A 1 90 ? -3.388 -0.368 -7.793 1.00 95.94 90 VAL A N 1
ATOM 719 C CA . VAL A 1 90 ? -2.433 0.349 -6.945 1.00 95.94 90 VAL A CA 1
ATOM 720 C C . VAL A 1 90 ? -3.074 1.636 -6.446 1.00 95.94 90 VAL A C 1
ATOM 722 O O . VAL A 1 90 ? -3.364 2.537 -7.234 1.00 95.94 90 VAL A O 1
ATOM 725 N N . LEU A 1 91 ? -3.264 1.737 -5.134 1.00 95.75 91 LEU A N 1
ATOM 726 C CA . LEU A 1 91 ? -3.625 2.981 -4.465 1.00 95.75 91 LEU A CA 1
ATOM 727 C C . LEU A 1 91 ? -2.348 3.790 -4.224 1.00 95.75 91 LEU A C 1
ATOM 729 O O . LEU A 1 91 ? -1.493 3.380 -3.438 1.00 95.75 91 LEU A O 1
ATOM 733 N N . ALA A 1 92 ? -2.210 4.931 -4.892 1.00 92.50 92 ALA A N 1
ATOM 734 C CA . ALA A 1 92 ? -1.165 5.897 -4.573 1.00 92.50 92 ALA A CA 1
ATOM 735 C C . ALA A 1 92 ? -1.620 6.790 -3.411 1.00 92.50 92 ALA A C 1
ATOM 737 O O . ALA A 1 92 ? -2.726 7.326 -3.442 1.00 92.50 92 ALA A O 1
ATOM 738 N N . VAL A 1 93 ? -0.771 6.933 -2.395 1.00 91.69 93 VAL A N 1
ATOM 739 C CA . VAL A 1 93 ? -1.029 7.755 -1.209 1.00 91.69 93 VAL A CA 1
ATOM 740 C C . VAL A 1 93 ? 0.046 8.820 -1.098 1.00 91.69 93 VAL A C 1
ATOM 742 O O . VAL A 1 93 ? 1.226 8.500 -0.950 1.00 91.69 93 VAL A O 1
ATOM 745 N N . ASP A 1 94 ? -0.373 10.078 -1.145 1.00 88.62 94 ASP A N 1
ATOM 746 C CA . ASP A 1 94 ? 0.499 11.228 -0.947 1.00 88.62 94 ASP A CA 1
ATOM 747 C C . ASP A 1 94 ? 0.505 11.588 0.540 1.00 88.62 94 ASP A C 1
ATOM 749 O O . ASP A 1 94 ? -0.524 11.954 1.107 1.00 88.62 94 ASP A O 1
ATOM 753 N N . THR A 1 95 ? 1.660 11.454 1.193 1.00 84.69 95 THR A N 1
ATOM 754 C CA . THR A 1 95 ? 1.805 11.817 2.608 1.00 84.69 95 THR A CA 1
ATOM 755 C C . THR A 1 95 ? 1.537 13.309 2.808 1.00 84.69 95 THR A C 1
ATOM 757 O O . THR A 1 95 ? 2.188 14.141 2.176 1.00 84.69 95 THR A O 1
ATOM 760 N N . GLY A 1 96 ? 0.624 13.643 3.722 1.00 86.00 96 GLY A N 1
ATOM 761 C CA . GLY A 1 96 ? 0.224 15.015 4.032 1.00 86.00 96 GLY A CA 1
ATOM 762 C C . GLY A 1 96 ? -0.867 15.570 3.113 1.00 86.00 96 GLY A C 1
ATOM 763 O O . GLY A 1 96 ? -1.215 16.742 3.241 1.00 86.00 96 GLY A O 1
ATOM 764 N N . ASN A 1 97 ? -1.376 14.767 2.174 1.00 89.00 97 ASN A N 1
ATOM 765 C CA . ASN A 1 97 ? -2.457 15.138 1.264 1.00 89.00 97 ASN A CA 1
ATOM 766 C C . ASN A 1 97 ? -3.290 13.902 0.879 1.00 89.00 97 ASN A C 1
ATOM 768 O O . ASN A 1 97 ? -3.416 13.554 -0.300 1.00 89.00 97 ASN A O 1
ATOM 772 N N . LEU A 1 98 ? -3.831 13.190 1.874 1.00 91.88 98 LEU A N 1
ATOM 773 C CA . LEU A 1 98 ? -4.607 11.979 1.627 1.00 91.88 98 LEU A CA 1
ATOM 774 C C . LEU A 1 98 ? -5.883 12.289 0.834 1.00 91.88 98 LEU A C 1
ATOM 776 O O . LEU A 1 98 ? -6.822 12.921 1.319 1.00 91.88 98 LEU A O 1
ATOM 780 N N . ALA A 1 99 ? -5.966 11.750 -0.382 1.00 94.44 99 ALA A N 1
ATOM 781 C CA . ALA A 1 99 ? -7.161 11.821 -1.215 1.00 94.44 99 ALA A CA 1
ATOM 782 C C . ALA A 1 99 ? -8.266 10.880 -0.691 1.00 94.44 99 ALA A C 1
ATOM 784 O O . ALA A 1 99 ? -8.483 9.802 -1.247 1.00 94.44 99 ALA A O 1
ATOM 785 N N . ILE A 1 100 ? -8.976 11.294 0.366 1.00 95.56 100 ILE A N 1
ATOM 786 C CA . ILE A 1 100 ? -10.012 10.506 1.067 1.00 95.56 100 ILE A CA 1
ATOM 787 C C . ILE A 1 100 ? -10.997 9.841 0.096 1.00 95.56 100 ILE A C 1
ATOM 789 O O . ILE A 1 100 ? -11.182 8.628 0.151 1.00 95.56 100 ILE A O 1
ATOM 793 N N . ALA A 1 101 ? -11.556 10.600 -0.851 1.00 96.69 101 ALA A N 1
ATOM 794 C CA . ALA A 1 101 ? -12.523 10.075 -1.819 1.00 96.69 101 ALA A CA 1
ATOM 795 C C . ALA A 1 101 ? -11.957 8.927 -2.679 1.00 96.69 101 ALA A C 1
ATOM 797 O O . ALA A 1 101 ? -12.688 8.025 -3.079 1.00 96.69 101 ALA A O 1
ATOM 798 N N . THR A 1 102 ? -10.652 8.938 -2.966 1.00 96.94 102 THR A N 1
ATOM 799 C CA . THR A 1 102 ? -9.987 7.848 -3.692 1.00 96.94 102 THR A CA 1
ATOM 800 C C . THR A 1 102 ? -9.814 6.623 -2.798 1.00 96.94 102 THR A C 1
ATOM 802 O O . THR A 1 102 ? -10.058 5.508 -3.251 1.00 96.94 102 THR A O 1
ATOM 805 N N . VAL A 1 103 ? -9.441 6.805 -1.526 1.00 97.06 103 VAL A N 1
ATOM 806 C CA . VAL A 1 103 ? -9.350 5.692 -0.565 1.00 97.06 103 VAL A CA 1
ATOM 807 C C . VAL A 1 103 ? -10.721 5.035 -0.378 1.00 97.06 103 VAL A C 1
ATOM 809 O O . VAL A 1 103 ? -10.828 3.813 -0.429 1.00 97.06 103 VAL A O 1
ATOM 812 N N . GLU A 1 104 ? -11.784 5.827 -0.229 1.00 96.88 104 GLU A N 1
ATOM 813 C CA . GLU A 1 104 ? -13.155 5.321 -0.107 1.00 96.88 104 GLU A CA 1
ATOM 814 C C . GLU A 1 104 ? -13.621 4.558 -1.347 1.00 96.88 104 GLU A C 1
ATOM 816 O O . GLU A 1 104 ? -14.242 3.505 -1.205 1.00 96.88 104 GLU A O 1
ATOM 821 N N . ALA A 1 105 ? -13.305 5.053 -2.548 1.00 97.88 105 ALA A N 1
ATOM 822 C CA . ALA A 1 105 ? -13.594 4.357 -3.799 1.00 97.88 105 ALA A CA 1
ATOM 823 C C . ALA A 1 105 ? -12.918 2.976 -3.832 1.00 97.88 105 ALA A C 1
ATOM 825 O O . ALA A 1 105 ? -13.582 1.968 -4.061 1.00 97.88 105 ALA A O 1
ATOM 826 N N . PHE A 1 106 ? -11.634 2.906 -3.468 1.00 97.94 106 PHE A N 1
ATOM 827 C CA . PHE A 1 106 ? -10.897 1.644 -3.374 1.00 97.94 106 PHE A CA 1
ATOM 828 C C . PHE A 1 106 ? -11.508 0.670 -2.358 1.00 97.94 106 PHE A C 1
ATOM 830 O O . PHE A 1 106 ? -11.638 -0.519 -2.649 1.00 97.94 106 PHE A O 1
ATOM 837 N N . LEU A 1 107 ? -11.934 1.165 -1.190 1.00 96.75 107 LEU A N 1
ATOM 838 C CA . LEU A 1 107 ? -12.647 0.365 -0.185 1.00 96.75 107 LEU A CA 1
ATOM 839 C C . LEU A 1 107 ? -14.046 -0.091 -0.649 1.00 96.75 107 LEU A C 1
ATOM 841 O O . LEU A 1 107 ? -14.626 -0.981 -0.030 1.00 96.75 107 LEU A O 1
ATOM 845 N N . ASN A 1 108 ? -14.597 0.512 -1.706 1.00 96.38 108 ASN A N 1
ATOM 846 C CA . ASN A 1 108 ? -15.839 0.118 -2.382 1.00 96.38 108 ASN A CA 1
ATOM 847 C C . ASN A 1 108 ? -15.589 -0.700 -3.665 1.00 96.38 108 ASN A C 1
ATOM 849 O O . ASN A 1 108 ? -16.512 -0.891 -4.453 1.00 96.38 108 ASN A O 1
ATOM 853 N N . ALA A 1 109 ? -14.355 -1.163 -3.888 1.00 96.88 109 ALA A N 1
ATOM 854 C CA . ALA A 1 109 ? -13.923 -1.859 -5.102 1.00 96.88 109 ALA A CA 1
ATOM 855 C C . ALA A 1 109 ? -14.033 -1.040 -6.408 1.00 96.88 109 ALA A C 1
ATOM 857 O O . ALA A 1 109 ? -13.962 -1.595 -7.506 1.00 96.88 109 ALA A O 1
ATOM 858 N N . ASP A 1 110 ? -14.144 0.287 -6.309 1.00 98.19 110 ASP A N 1
ATOM 859 C CA . ASP A 1 110 ? -13.977 1.194 -7.442 1.00 98.19 110 ASP A CA 1
AT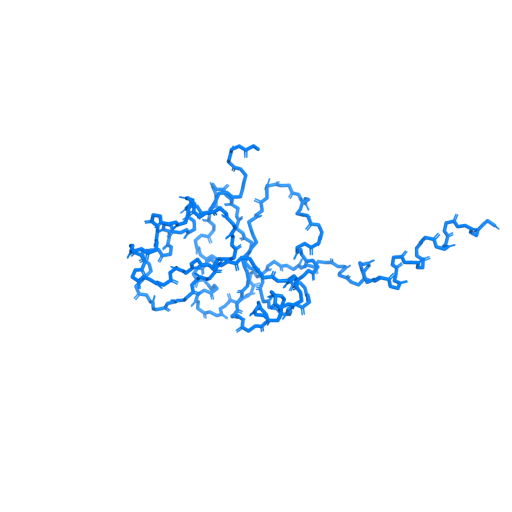OM 860 C C . ASP A 1 110 ? -12.498 1.577 -7.589 1.00 98.19 110 ASP A C 1
ATOM 862 O O . ASP A 1 110 ? -11.950 2.410 -6.862 1.00 98.19 110 ASP A O 1
ATOM 866 N N . TYR A 1 111 ? -11.854 0.958 -8.576 1.00 97.81 111 TYR A N 1
ATOM 867 C CA . TYR A 1 111 ? -10.443 1.164 -8.905 1.00 97.81 111 TYR A CA 1
ATOM 868 C C . TYR A 1 111 ? -10.234 2.068 -10.128 1.00 97.81 111 TYR A C 1
ATOM 870 O O . TYR A 1 111 ? -9.152 2.065 -10.724 1.00 97.81 111 TYR A O 1
ATOM 878 N N . SER A 1 112 ? -11.247 2.841 -10.532 1.00 97.31 112 SER A N 1
ATOM 879 C CA . SER A 1 112 ? -11.177 3.736 -11.699 1.00 97.31 112 SER A CA 1
ATOM 880 C C . SER A 1 112 ? -10.042 4.763 -11.605 1.00 97.31 112 SER A C 1
ATOM 882 O O . SER A 1 112 ? -9.459 5.139 -12.621 1.00 97.31 112 SER A O 1
ATOM 884 N N . LYS A 1 113 ? -9.675 5.171 -10.382 1.00 95.50 113 LYS A N 1
ATOM 885 C CA . LYS A 1 113 ? -8.594 6.130 -10.084 1.00 95.50 113 LYS A CA 1
ATOM 886 C C . LYS A 1 113 ? -7.260 5.477 -9.705 1.00 95.50 113 LYS A C 1
ATOM 888 O O . LYS A 1 113 ? -6.427 6.113 -9.061 1.00 95.50 113 LYS A O 1
ATOM 893 N N . GLN A 1 114 ? -7.050 4.208 -10.050 1.00 95.31 114 GLN A N 1
ATOM 894 C CA . GLN A 1 114 ? -5.806 3.520 -9.713 1.00 95.31 114 GLN A CA 1
ATOM 895 C C . GLN A 1 114 ? -4.569 4.150 -10.360 1.00 95.31 114 GLN A C 1
ATOM 897 O O . GLN A 1 114 ? -4.612 4.693 -11.465 1.00 95.31 114 GLN A O 1
ATOM 902 N N . PHE A 1 115 ? -3.433 4.018 -9.680 1.00 92.81 115 PHE A N 1
ATOM 903 C CA . PHE A 1 115 ? -2.147 4.407 -10.233 1.00 92.81 115 PHE A CA 1
ATOM 904 C C . PHE A 1 115 ? -1.725 3.438 -11.343 1.00 92.81 115 PHE A C 1
ATOM 906 O O . PHE A 1 115 ? -1.549 2.241 -11.113 1.00 92.81 115 PHE A O 1
ATOM 913 N N . ILE A 1 116 ? -1.520 3.971 -12.549 1.00 90.06 116 ILE A N 1
ATOM 914 C CA . ILE A 1 116 ? -1.108 3.189 -13.716 1.00 90.06 116 ILE A CA 1
ATOM 915 C C . ILE A 1 116 ? 0.416 3.160 -13.814 1.00 90.06 116 ILE A C 1
ATOM 917 O O . ILE A 1 116 ? 1.063 4.165 -14.117 1.00 90.06 116 ILE A O 1
ATOM 921 N N . ILE A 1 117 ? 0.990 1.975 -13.611 1.00 87.00 117 ILE A N 1
ATOM 922 C CA . ILE A 1 117 ? 2.425 1.744 -13.768 1.00 87.00 117 ILE A CA 1
ATOM 923 C C . ILE A 1 117 ? 2.738 1.640 -15.265 1.00 87.00 117 ILE A C 1
ATOM 925 O O . ILE A 1 117 ? 2.409 0.652 -15.921 1.00 87.00 117 ILE A O 1
ATOM 929 N N . LYS A 1 118 ? 3.370 2.678 -15.818 1.00 84.69 118 LYS A N 1
ATOM 930 C CA . LYS A 1 118 ? 3.730 2.741 -17.241 1.00 84.69 118 LYS A CA 1
ATOM 931 C C . LYS A 1 118 ? 5.005 1.955 -17.545 1.00 84.69 118 LYS A C 1
ATOM 933 O O . LYS A 1 118 ? 5.896 1.824 -16.708 1.00 84.69 118 LYS A O 1
ATOM 938 N N . ASP A 1 119 ? 5.091 1.471 -18.779 1.00 82.81 119 ASP A N 1
ATOM 939 C CA . ASP A 1 119 ? 6.271 0.837 -19.373 1.00 82.81 119 ASP A CA 1
ATOM 940 C C . ASP A 1 119 ? 6.886 -0.328 -18.581 1.00 82.81 119 ASP A C 1
ATOM 942 O O . ASP A 1 119 ? 8.091 -0.547 -18.662 1.00 82.81 119 ASP A O 1
ATOM 946 N N . VAL A 1 120 ? 6.104 -1.113 -17.837 1.00 83.69 120 VAL A N 1
ATOM 947 C CA . VAL A 1 120 ? 6.623 -2.250 -17.041 1.00 83.69 120 VAL A CA 1
ATOM 948 C C . VAL A 1 120 ? 7.520 -3.171 -17.880 1.00 83.69 120 VAL A C 1
ATOM 950 O O . VAL A 1 120 ? 8.561 -3.637 -17.417 1.00 83.69 120 VAL A O 1
ATOM 953 N N . ALA A 1 121 ? 7.163 -3.367 -19.154 1.00 85.31 121 ALA A N 1
ATOM 954 C CA . ALA A 1 121 ? 7.918 -4.176 -20.102 1.00 85.31 121 ALA A CA 1
ATOM 955 C C . ALA A 1 121 ? 9.378 -3.722 -20.272 1.00 85.31 121 ALA A C 1
ATOM 957 O O . ALA A 1 121 ? 10.244 -4.574 -20.468 1.00 85.31 121 ALA A O 1
ATOM 958 N N . LYS A 1 122 ? 9.695 -2.423 -20.159 1.00 85.94 122 LYS A N 1
ATOM 959 C CA . LYS A 1 122 ? 11.080 -1.932 -20.309 1.00 85.94 122 LYS A CA 1
ATOM 960 C C . LYS A 1 122 ? 12.006 -2.456 -19.213 1.00 85.94 122 LYS A C 1
ATOM 962 O O . LYS A 1 122 ? 13.208 -2.562 -19.426 1.00 85.94 122 LYS A O 1
ATOM 967 N N . TYR A 1 123 ? 11.432 -2.825 -18.071 1.00 85.69 123 TYR A N 1
ATOM 968 C CA . TYR A 1 123 ? 12.153 -3.371 -16.929 1.00 85.69 123 TYR A CA 1
ATOM 969 C C . TYR A 1 123 ? 12.247 -4.899 -16.940 1.00 85.69 123 TYR A C 1
ATOM 971 O O . TYR A 1 123 ? 12.910 -5.472 -16.076 1.00 85.69 123 TYR A O 1
ATOM 979 N N . HIS A 1 124 ? 11.617 -5.580 -17.904 1.00 87.69 124 HIS A N 1
ATOM 980 C CA . HIS A 1 124 ? 11.811 -7.016 -18.061 1.00 87.69 124 HIS A CA 1
ATOM 981 C C . HIS A 1 124 ? 13.282 -7.303 -18.386 1.00 87.69 124 HIS A C 1
ATOM 983 O O . HIS A 1 124 ? 13.857 -6.658 -19.265 1.00 87.69 124 HIS A O 1
ATOM 989 N N . ILE A 1 125 ? 13.884 -8.292 -17.715 1.00 89.00 125 ILE A N 1
ATOM 990 C CA . ILE A 1 125 ? 15.332 -8.545 -17.791 1.00 89.00 125 ILE A CA 1
ATOM 991 C C . ILE A 1 125 ? 15.827 -8.724 -19.231 1.00 89.00 125 ILE A C 1
ATOM 993 O O . ILE A 1 125 ? 16.869 -8.191 -19.594 1.00 89.00 125 ILE A O 1
ATOM 997 N N . SER A 1 126 ? 15.041 -9.372 -20.097 1.00 92.44 126 SER A N 1
ATOM 998 C CA . SER A 1 126 ? 15.391 -9.522 -21.516 1.00 92.44 126 SER A CA 1
ATOM 999 C C . SER A 1 126 ? 15.516 -8.183 -22.247 1.00 92.44 126 SER A C 1
ATOM 1001 O O . SER A 1 126 ? 16.353 -8.045 -23.131 1.00 92.44 126 SER A O 1
ATOM 1003 N N . ASN A 1 127 ? 14.675 -7.204 -21.912 1.00 92.19 127 ASN A N 1
ATOM 1004 C CA . ASN A 1 127 ? 14.661 -5.895 -22.559 1.00 92.19 127 ASN A CA 1
ATOM 1005 C C . ASN A 1 127 ? 15.783 -5.013 -22.015 1.00 92.19 127 ASN A C 1
ATOM 1007 O O . ASN A 1 127 ? 16.441 -4.330 -22.795 1.00 92.19 127 ASN A O 1
ATOM 1011 N N . VAL A 1 128 ? 16.068 -5.121 -20.715 1.00 91.06 128 VAL A N 1
ATOM 1012 C CA . VAL A 1 128 ? 17.243 -4.504 -20.090 1.00 91.06 128 VAL A CA 1
ATOM 1013 C C . VAL A 1 128 ? 18.527 -5.019 -20.750 1.00 91.06 128 VAL A C 1
ATOM 1015 O O . VAL A 1 128 ? 19.325 -4.223 -21.234 1.00 91.06 128 VAL A O 1
ATOM 1018 N N . VAL A 1 129 ? 18.697 -6.340 -20.869 1.00 94.50 129 VAL A N 1
ATOM 1019 C CA . VAL A 1 129 ? 19.874 -6.950 -21.518 1.00 94.50 129 VAL A CA 1
ATOM 1020 C C . VAL A 1 129 ? 19.993 -6.525 -22.985 1.00 94.50 129 VAL A C 1
ATOM 1022 O O . VAL A 1 129 ? 21.077 -6.149 -23.425 1.00 94.50 129 VAL A O 1
ATOM 1025 N N . LYS A 1 130 ? 18.888 -6.510 -23.744 1.00 93.88 130 LYS A N 1
ATOM 1026 C CA . LYS A 1 130 ? 18.881 -6.006 -25.131 1.00 93.88 130 LYS A CA 1
ATOM 1027 C C . LYS A 1 130 ? 19.332 -4.547 -25.222 1.00 93.88 130 LYS A C 1
ATOM 1029 O O . LYS A 1 130 ? 20.064 -4.210 -26.149 1.00 93.88 130 LYS A O 1
ATOM 1034 N N . ALA A 1 131 ? 18.905 -3.696 -24.287 1.00 92.31 131 ALA A N 1
ATOM 1035 C CA . ALA A 1 131 ? 19.317 -2.298 -24.248 1.00 92.31 131 ALA A CA 1
ATOM 1036 C C . ALA A 1 131 ? 20.830 -2.171 -24.021 1.00 92.31 131 ALA A C 1
ATOM 1038 O O . ALA A 1 131 ? 21.474 -1.431 -24.755 1.00 92.31 131 ALA A O 1
ATOM 1039 N N . PHE A 1 132 ? 21.406 -2.951 -23.099 1.00 94.62 132 PHE A N 1
ATOM 1040 C CA . PHE A 1 132 ? 22.858 -2.986 -22.889 1.00 94.62 132 PHE A CA 1
ATOM 1041 C C . PHE A 1 132 ? 23.625 -3.464 -24.128 1.00 94.62 132 PHE A C 1
ATOM 1043 O O . PHE A 1 132 ? 24.571 -2.804 -24.538 1.00 94.62 132 PHE A O 1
ATOM 1050 N N . ILE A 1 133 ? 23.195 -4.555 -24.773 1.00 94.69 133 ILE A N 1
ATOM 1051 C CA . ILE A 1 133 ? 23.848 -5.070 -25.995 1.00 94.69 133 ILE A CA 1
ATOM 1052 C C . ILE A 1 133 ? 23.797 -4.044 -27.137 1.00 94.69 133 ILE A C 1
ATOM 1054 O O . ILE A 1 133 ? 24.718 -3.963 -27.943 1.00 94.69 133 ILE A O 1
ATOM 1058 N N . ARG A 1 134 ? 22.726 -3.248 -27.235 1.00 94.94 134 ARG A N 1
ATOM 1059 C CA . ARG A 1 134 ? 22.616 -2.208 -28.267 1.00 94.94 134 ARG A CA 1
ATOM 1060 C C . ARG A 1 134 ? 23.665 -1.105 -28.098 1.00 94.94 134 ARG A C 1
ATOM 1062 O O . ARG A 1 134 ? 24.048 -0.516 -29.096 1.00 94.94 134 ARG A O 1
ATOM 1069 N N . LEU A 1 135 ? 24.134 -0.851 -26.875 1.00 93.88 135 LEU A N 1
ATOM 1070 C CA . LEU A 1 135 ? 25.175 0.147 -26.607 1.00 93.88 135 LEU A CA 1
ATOM 1071 C C . LEU A 1 135 ? 26.570 -0.296 -27.069 1.00 93.88 135 LEU A C 1
ATOM 1073 O O . LEU A 1 135 ? 27.462 0.537 -27.126 1.00 93.88 135 LEU A O 1
ATOM 1077 N N . THR A 1 136 ? 26.778 -1.583 -27.368 1.00 90.38 136 THR A N 1
ATOM 1078 C CA . THR A 1 136 ? 28.088 -2.123 -27.779 1.00 90.38 136 THR A CA 1
ATOM 1079 C C . THR A 1 136 ? 28.190 -2.374 -29.281 1.00 90.38 136 THR A C 1
ATOM 1081 O O . THR A 1 136 ? 29.155 -2.983 -29.732 1.00 90.38 136 THR A O 1
ATOM 1084 N N . LYS A 1 137 ? 27.153 -2.020 -30.043 1.00 70.50 137 LYS A N 1
ATOM 1085 C CA . LYS A 1 137 ? 27.122 -2.163 -31.497 1.00 70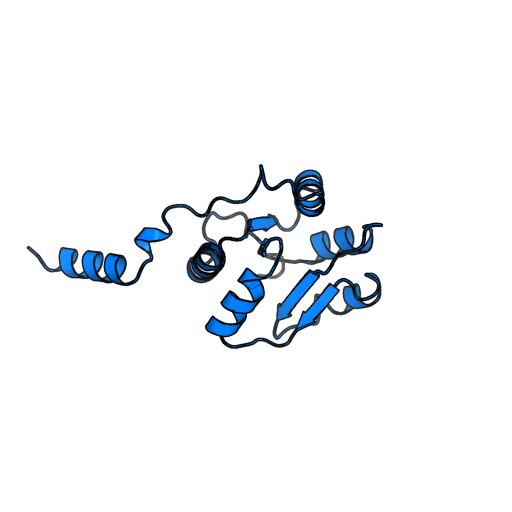.50 137 LYS A CA 1
ATOM 1086 C C . LYS A 1 137 ? 27.284 -0.781 -32.119 1.00 70.50 137 LYS A C 1
ATOM 1088 O O . LYS A 1 137 ? 26.276 -0.129 -32.389 1.00 70.50 137 LYS A O 1
ATOM 1093 N N . ASP A 1 138 ? 28.543 -0.389 -32.283 1.00 59.69 138 ASP A N 1
ATOM 1094 C CA . ASP A 1 138 ? 28.986 0.595 -33.276 1.00 59.69 138 ASP A CA 1
ATOM 1095 C C . ASP A 1 138 ? 29.193 -0.104 -34.628 1.00 59.69 138 ASP A C 1
ATOM 1097 O O . ASP A 1 138 ? 29.753 -1.230 -34.630 1.00 59.69 138 ASP A O 1
#

Secondary structure (DSSP, 8-state):
-TTSS--HHHHHHHHT--S---EEEE-S--TTTHHHHTTTTT-EEEE----HHHHHHHHTTSS-EEEEE-SSS---HHHHHHHHHHT--EEEEETT---HHHHHHHHTT--TT----TTGGGGSHHHHHHHHHHTT--

Sequence (138 aa):
IPGSRDPRELLDFLCKQPRPFKFIIYTADTALVEPFVKPSNNQIEIRACIPRKDLIFELSKMDFVVNFTNGTALVTPSKLIDYAITKRPVLAVDTGNLAIATVEAFLNADYSKQFIIKDVAKYHISNVVKAFIRLTKD

Foldseek 3Di:
DPQAQQCQVVLVLLLPDPDQAAAEDADPDCPSPVVSCVSSVNSYYYDHDDDLVVVLVVCLPDQAEEDEDRVDPDDPVVVLLSRVSSVHFYHYAYGPDGPSVCVVCVVVSNSVVTDDDPPSVCPDVVNVVVVVVVVVDD

pLDDT: mean 89.59, std 12.45, range [34.16, 98.19]